Protein AF-A0A0K8RQA3-F1 (afdb_monomer_lite)

Organism: Ixodes ricinus (NCBI:txid34613)

Foldseek 3Di:
DVLDVLWFDCVVCPVPVVLVVVLLVQLVVQLVVVVVVCVVVVHDDDSVVSSSVSSVVSQCVPPNPVGTDVVSVVVVVVVVVVVVVVVVVVVVVVVVVLCVQAVPDPHRPPSVVVCVCVVVVVVVVVVVVCCVVVPDPVDPPDPPPPDCVVPCVVPVVVPPDDDDDDPPPPPPDDD

Radius of gyration: 22.82 Å; chains: 1; bounding box: 58×44×59 Å

pLDDT: mean 72.73, std 20.41, range [28.58, 94.31]

InterPro domains:
  IPR001204 Phosphate transporter [PF01384] (3-147)
  IPR001204 Phosphate transporter [PTHR11101] (3-157)

Secondary structure (DSSP, 8-state):
-HHHHHHB-GGGGTT-HHHHHHHHHHHHHHHHHHHHHHHHTT----HHHHHHHHHHHHHHHHHGGGGB-HHHHHHHHHHHHHHHHHHHHHHHHHHHHHIIIIITSSS-HHHHHHHHHHHHHHHHHHHHHHHHHS--TTS---S--TTTGGGTTTTGGG----------SSSS---

Structure (mmCIF, N/CA/C/O backbone):
data_AF-A0A0K8RQA3-F1
#
_entry.id   AF-A0A0K8RQA3-F1
#
loop_
_atom_site.group_PDB
_atom_site.id
_atom_site.type_symbol
_atom_site.label_atom_id
_atom_site.label_alt_id
_atom_site.label_comp_id
_atom_site.label_asym_id
_atom_site.label_entity_id
_atom_site.label_seq_id
_atom_site.pdbx_PDB_ins_code
_atom_site.Cartn_x
_atom_site.Cartn_y
_atom_site.Cartn_z
_atom_site.occupancy
_atom_site.B_iso_or_equiv
_atom_site.auth_seq_id
_atom_site.auth_comp_id
_atom_site.auth_asym_id
_atom_site.auth_atom_id
_atom_site.pdbx_PDB_model_num
ATOM 1 N N . PRO A 1 1 ? 10.948 -8.044 -2.535 1.00 39.03 1 PRO A N 1
ATOM 2 C CA . PRO A 1 1 ? 10.674 -9.416 -3.049 1.00 39.03 1 PRO A CA 1
ATOM 3 C C . PRO A 1 1 ? 9.277 -9.594 -3.674 1.00 39.03 1 PRO A C 1
ATOM 5 O O . PRO A 1 1 ? 9.174 -10.250 -4.704 1.00 39.03 1 PRO A O 1
ATOM 8 N N . LEU A 1 2 ? 8.230 -9.010 -3.073 1.00 42.59 2 LEU A N 1
ATOM 9 C CA . LEU A 1 2 ? 6.824 -9.217 -3.463 1.00 42.59 2 LEU A CA 1
ATOM 10 C C . LEU A 1 2 ? 6.455 -8.620 -4.833 1.00 42.59 2 LEU A C 1
ATOM 12 O O . LEU A 1 2 ? 5.885 -9.313 -5.667 1.00 42.59 2 LEU A O 1
ATOM 16 N N . VAL A 1 3 ? 6.857 -7.376 -5.108 1.00 54.47 3 VAL A N 1
ATOM 17 C CA . VAL A 1 3 ? 6.500 -6.679 -6.362 1.00 54.47 3 VAL A CA 1
ATOM 18 C C . VAL A 1 3 ? 7.120 -7.358 -7.594 1.00 54.47 3 VAL A C 1
ATOM 20 O O . VAL A 1 3 ? 6.476 -7.479 -8.629 1.00 54.47 3 VAL A O 1
ATOM 23 N N . ARG A 1 4 ? 8.350 -7.878 -7.464 1.00 53.06 4 ARG A N 1
ATOM 24 C CA . ARG A 1 4 ? 9.093 -8.481 -8.583 1.00 53.06 4 ARG A CA 1
ATOM 25 C C . ARG A 1 4 ? 8.507 -9.816 -9.050 1.00 53.06 4 ARG A C 1
ATOM 27 O O . ARG A 1 4 ? 8.492 -10.058 -10.244 1.00 53.06 4 ARG A O 1
ATOM 34 N N . LYS A 1 5 ? 8.072 -10.682 -8.126 1.00 55.69 5 LYS A N 1
ATOM 35 C CA . LYS A 1 5 ? 7.590 -12.036 -8.465 1.00 55.69 5 LYS A CA 1
ATOM 36 C C . LYS A 1 5 ? 6.103 -12.088 -8.810 1.00 55.69 5 LYS A C 1
ATOM 38 O O . LYS A 1 5 ? 5.678 -13.035 -9.449 1.00 55.69 5 LYS A O 1
ATOM 43 N N . GLY A 1 6 ? 5.323 -11.112 -8.344 1.00 63.28 6 GLY A N 1
ATOM 44 C CA . GLY A 1 6 ? 3.881 -11.095 -8.573 1.00 63.28 6 GLY A CA 1
ATOM 45 C C . GLY A 1 6 ? 3.467 -10.487 -9.913 1.00 63.28 6 GLY A C 1
ATOM 46 O O . GLY A 1 6 ? 2.430 -10.864 -10.424 1.00 63.28 6 GLY A O 1
ATOM 47 N N . ILE A 1 7 ? 4.231 -9.543 -10.475 1.00 68.25 7 ILE A N 1
ATOM 48 C CA . ILE A 1 7 ? 3.758 -8.721 -11.610 1.00 68.25 7 ILE A CA 1
ATOM 49 C C . ILE A 1 7 ? 4.533 -8.996 -12.909 1.00 68.25 7 ILE A C 1
ATOM 51 O O . ILE A 1 7 ? 3.971 -8.868 -13.994 1.00 68.25 7 ILE A O 1
ATOM 55 N N . LEU A 1 8 ? 5.809 -9.384 -12.808 1.00 71.62 8 LEU A N 1
ATOM 56 C CA . LEU A 1 8 ? 6.717 -9.542 -13.947 1.00 71.62 8 LEU A CA 1
ATOM 57 C C . LEU A 1 8 ? 7.063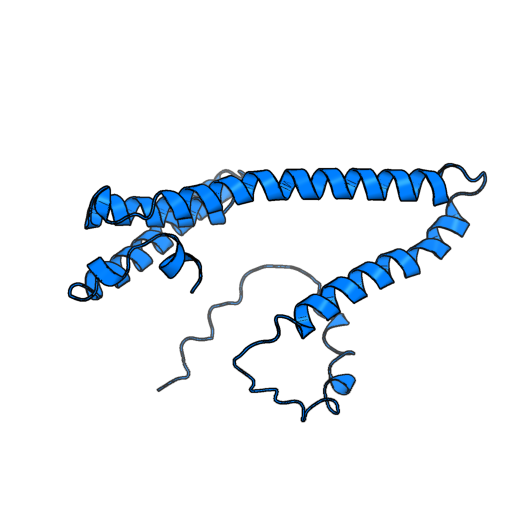 -11.013 -14.163 1.00 71.62 8 LEU A C 1
ATOM 59 O O . LEU A 1 8 ? 7.453 -11.690 -13.206 1.00 71.62 8 LEU A O 1
ATOM 63 N N . ASP A 1 9 ? 7.019 -11.473 -15.412 1.00 71.75 9 ASP A N 1
ATOM 64 C CA . ASP A 1 9 ? 7.589 -12.772 -15.762 1.00 71.75 9 ASP A CA 1
ATOM 65 C C . ASP A 1 9 ? 9.119 -12.670 -15.784 1.00 71.75 9 ASP A C 1
ATOM 67 O O . ASP A 1 9 ? 9.733 -12.198 -16.742 1.00 71.75 9 ASP A O 1
ATOM 71 N N . VAL A 1 10 ? 9.759 -13.084 -14.691 1.00 71.69 10 VAL A N 1
ATOM 72 C CA . VAL A 1 10 ? 11.221 -13.028 -14.555 1.00 71.69 10 VAL A CA 1
ATOM 73 C C . VAL A 1 10 ? 11.950 -14.004 -15.483 1.00 71.69 10 VAL A C 1
ATOM 75 O O . VAL A 1 10 ? 13.147 -13.816 -15.695 1.00 71.69 10 VAL A O 1
ATOM 78 N N . THR A 1 11 ? 11.261 -15.004 -16.047 1.00 73.38 11 THR A N 1
ATOM 79 C CA . THR A 1 11 ? 11.869 -15.993 -16.955 1.00 73.38 11 THR A CA 1
ATOM 80 C C . THR A 1 11 ? 12.210 -15.375 -18.311 1.00 73.38 11 THR A C 1
ATOM 82 O O . THR A 1 11 ? 13.261 -15.650 -18.885 1.00 73.38 11 THR A O 1
ATOM 85 N N . MET A 1 12 ? 11.411 -14.404 -18.760 1.00 71.00 12 MET A N 1
ATOM 86 C CA . MET A 1 12 ? 11.659 -13.642 -19.990 1.00 71.00 12 MET A CA 1
ATOM 87 C C . MET A 1 12 ? 12.921 -12.763 -19.925 1.00 71.00 12 MET A C 1
ATOM 89 O O . MET A 1 12 ? 13.441 -12.337 -20.964 1.00 71.00 12 MET A O 1
ATOM 93 N N . TYR A 1 13 ? 13.434 -12.496 -18.719 1.00 71.12 13 TYR A N 1
ATOM 94 C CA . TYR A 1 13 ? 14.593 -11.635 -18.470 1.00 71.12 13 TYR A CA 1
ATOM 95 C C . TYR A 1 13 ? 15.875 -12.404 -18.108 1.00 71.12 13 TYR A C 1
ATOM 97 O O . TYR A 1 13 ? 16.869 -11.757 -17.781 1.00 71.12 13 TYR A O 1
ATOM 105 N N . GLU A 1 14 ? 15.909 -13.741 -18.202 1.00 71.75 14 GLU A N 1
ATOM 106 C CA . GLU A 1 14 ? 17.102 -14.546 -17.858 1.00 71.75 14 GLU A CA 1
ATOM 107 C C . GLU A 1 14 ? 18.360 -14.144 -18.647 1.00 71.75 14 GLU A C 1
ATOM 109 O O . GLU A 1 14 ? 19.452 -14.087 -18.086 1.00 71.75 14 GLU A O 1
ATOM 114 N N . ASN A 1 15 ? 18.201 -13.766 -19.918 1.00 75.25 15 ASN A N 1
ATOM 115 C CA . ASN A 1 15 ? 19.303 -13.304 -20.773 1.00 75.25 15 ASN A CA 1
ATOM 116 C C . ASN A 1 15 ? 19.496 -11.774 -20.767 1.00 75.25 15 ASN A C 1
ATOM 118 O O . ASN A 1 15 ? 20.393 -11.267 -21.435 1.00 75.25 15 ASN A O 1
ATOM 122 N N . ALA A 1 16 ? 18.662 -11.029 -20.033 1.00 78.00 16 ALA A N 1
ATOM 123 C CA . ALA A 1 16 ? 18.597 -9.563 -20.056 1.00 78.00 16 ALA A CA 1
ATOM 124 C C . ALA A 1 16 ? 18.473 -8.974 -18.637 1.00 78.00 16 ALA A C 1
ATOM 126 O O . ALA A 1 16 ? 17.662 -8.086 -18.363 1.00 78.00 16 ALA A O 1
ATOM 127 N N . THR A 1 17 ? 19.283 -9.479 -17.704 1.00 79.69 17 THR A N 1
ATOM 128 C CA . THR A 1 17 ? 19.245 -9.078 -16.286 1.00 79.69 17 THR A CA 1
ATOM 129 C C . THR A 1 17 ? 19.503 -7.581 -16.083 1.00 79.69 17 THR A C 1
ATOM 131 O O . THR A 1 17 ? 18.898 -6.968 -15.201 1.00 79.69 17 THR A O 1
ATOM 134 N N . MET A 1 18 ? 20.356 -6.976 -16.918 1.00 82.44 18 MET A N 1
ATOM 135 C CA . MET A 1 18 ? 20.653 -5.538 -16.874 1.00 82.44 18 MET A CA 1
ATOM 136 C C . MET A 1 18 ? 19.414 -4.685 -17.173 1.00 82.44 18 MET A C 1
ATOM 138 O O . MET A 1 18 ? 19.165 -3.710 -16.464 1.00 82.44 18 MET A O 1
ATOM 142 N N . ASP A 1 19 ? 18.585 -5.097 -18.133 1.00 83.50 19 ASP A N 1
ATOM 143 C CA . ASP A 1 19 ? 17.352 -4.389 -18.494 1.00 83.50 19 ASP A CA 1
ATOM 144 C C . ASP A 1 19 ? 16.335 -4.432 -17.352 1.00 83.50 19 ASP A C 1
ATOM 146 O O . ASP A 1 19 ? 15.660 -3.443 -17.070 1.00 83.50 19 ASP A O 1
ATOM 150 N N . LEU A 1 20 ? 16.260 -5.554 -16.631 1.00 84.56 20 LEU A N 1
ATOM 151 C CA . LEU A 1 20 ? 15.385 -5.684 -15.468 1.00 84.56 20 LEU A CA 1
ATOM 152 C C . LEU A 1 20 ? 15.870 -4.833 -14.282 1.00 84.56 20 LEU A C 1
ATOM 154 O O . LEU A 1 20 ? 15.056 -4.270 -13.546 1.00 84.56 20 LEU A O 1
ATOM 158 N N . MET A 1 21 ? 17.182 -4.714 -14.071 1.00 86.81 21 MET A N 1
ATOM 159 C CA . MET A 1 21 ? 17.734 -3.833 -13.034 1.00 86.81 21 MET A CA 1
ATOM 160 C C . MET A 1 21 ? 17.479 -2.358 -13.358 1.00 86.81 21 MET A C 1
ATOM 162 O O . MET A 1 21 ? 16.992 -1.624 -12.495 1.00 86.81 21 MET A O 1
ATOM 166 N N . LEU A 1 22 ? 17.736 -1.945 -14.602 1.00 88.94 22 LEU A N 1
ATOM 167 C CA . LEU A 1 22 ? 17.455 -0.589 -15.080 1.00 88.94 22 LEU A CA 1
ATOM 168 C C . LEU A 1 22 ? 15.955 -0.278 -15.059 1.00 88.94 22 LEU A C 1
ATOM 170 O O . LEU A 1 22 ? 15.571 0.805 -14.628 1.00 88.94 22 LEU A O 1
ATOM 174 N N . GLY A 1 23 ? 15.101 -1.236 -15.428 1.00 89.44 23 GLY A N 1
ATOM 175 C CA . GLY A 1 23 ? 13.645 -1.107 -15.356 1.00 89.44 23 GLY A CA 1
ATOM 176 C C . GLY A 1 23 ? 13.142 -0.879 -13.930 1.00 89.44 23 GLY A C 1
ATOM 177 O O . GLY A 1 23 ? 12.341 0.021 -13.695 1.00 89.44 23 GLY A O 1
ATOM 178 N N . ASN A 1 24 ? 13.672 -1.613 -12.947 1.00 88.69 24 ASN A N 1
ATOM 179 C CA . ASN A 1 24 ? 13.322 -1.401 -11.538 1.00 88.69 24 ASN A CA 1
ATOM 180 C C . ASN A 1 24 ? 13.833 -0.056 -10.998 1.00 88.69 24 ASN A C 1
ATOM 182 O O . ASN A 1 24 ? 13.134 0.590 -10.217 1.00 88.69 24 ASN A O 1
ATOM 186 N N . LEU A 1 25 ? 15.021 0.389 -11.420 1.00 91.56 25 LEU A N 1
ATOM 187 C CA . LEU A 1 25 ? 15.535 1.715 -11.069 1.00 91.56 25 LEU A CA 1
ATOM 188 C C . LEU A 1 25 ? 14.662 2.826 -11.669 1.00 91.56 25 LEU A C 1
ATOM 190 O O . LEU A 1 25 ? 14.290 3.765 -10.966 1.00 91.56 25 LEU A O 1
ATOM 194 N N . ALA A 1 26 ? 14.283 2.690 -12.941 1.00 91.81 26 ALA A N 1
ATOM 195 C CA . ALA A 1 26 ? 13.381 3.610 -13.624 1.00 91.81 26 ALA A CA 1
ATOM 196 C C . ALA A 1 26 ? 11.987 3.629 -12.977 1.00 91.81 26 ALA A C 1
ATOM 198 O O . ALA A 1 26 ? 11.419 4.702 -12.789 1.00 91.81 26 ALA A O 1
ATOM 199 N N . ALA A 1 27 ? 11.460 2.472 -12.565 1.00 91.88 27 ALA A N 1
ATOM 200 C CA . ALA A 1 27 ? 10.182 2.376 -11.863 1.00 91.88 27 ALA A CA 1
ATOM 201 C C . ALA A 1 27 ? 10.214 3.098 -10.507 1.00 91.88 27 ALA A C 1
ATOM 203 O O . ALA A 1 27 ? 9.294 3.850 -10.177 1.00 91.88 27 ALA A O 1
ATOM 204 N N . LEU A 1 28 ? 11.292 2.917 -9.736 1.00 91.50 28 LEU A N 1
ATOM 205 C CA . LEU A 1 28 ? 11.501 3.629 -8.475 1.00 91.50 28 LEU A CA 1
ATOM 206 C C . LEU A 1 28 ? 11.594 5.138 -8.708 1.00 91.50 28 LEU A C 1
ATOM 208 O O . LEU A 1 28 ? 10.867 5.886 -8.060 1.00 91.50 28 LEU A O 1
ATOM 212 N N . ALA A 1 29 ? 12.410 5.578 -9.667 1.00 94.25 29 ALA A N 1
ATOM 213 C CA . ALA A 1 29 ? 12.560 6.992 -9.999 1.00 94.25 29 ALA A CA 1
ATOM 214 C C . ALA A 1 29 ? 11.232 7.621 -10.453 1.00 94.25 29 ALA A C 1
ATOM 216 O O . ALA A 1 29 ? 10.834 8.655 -9.923 1.00 94.25 29 ALA A O 1
ATOM 217 N N . GLY A 1 30 ? 10.505 6.976 -11.370 1.00 93.31 30 GLY A N 1
ATOM 218 C CA . GLY A 1 30 ? 9.209 7.455 -11.857 1.00 93.31 30 GLY A CA 1
ATOM 219 C C . GLY A 1 30 ? 8.165 7.549 -10.744 1.00 93.31 30 GLY A C 1
ATOM 220 O O . GLY A 1 30 ? 7.505 8.578 -10.597 1.00 93.31 30 GLY A O 1
ATOM 221 N N . SER A 1 31 ? 8.068 6.515 -9.903 1.00 93.00 31 SER A N 1
ATOM 222 C CA . SER A 1 31 ? 7.141 6.521 -8.766 1.00 93.00 31 SER A CA 1
ATOM 223 C C . SER A 1 31 ? 7.494 7.585 -7.720 1.00 93.00 31 SER A C 1
ATOM 225 O O . SER A 1 31 ? 6.591 8.218 -7.169 1.00 93.00 31 SER A O 1
ATOM 227 N N . ALA A 1 32 ? 8.789 7.827 -7.481 1.00 91.75 32 ALA A N 1
ATOM 228 C CA . ALA A 1 32 ? 9.282 8.839 -6.555 1.00 91.75 32 ALA A CA 1
ATOM 229 C C . ALA A 1 32 ? 9.021 10.255 -7.074 1.00 91.75 32 ALA A C 1
ATOM 231 O O . ALA A 1 32 ? 8.519 11.085 -6.321 1.00 91.75 32 ALA A O 1
ATOM 232 N N . ILE A 1 33 ? 9.287 10.521 -8.357 1.00 93.88 33 ILE A N 1
ATOM 233 C CA . ILE A 1 33 ? 8.991 11.812 -8.995 1.00 93.88 33 ILE A CA 1
ATOM 234 C C . ILE A 1 33 ? 7.497 12.115 -8.878 1.00 93.88 33 ILE A C 1
ATOM 236 O O . ILE A 1 33 ? 7.126 13.196 -8.423 1.00 93.88 33 ILE A O 1
ATOM 240 N N . TRP A 1 34 ? 6.638 11.148 -9.210 1.00 91.50 34 TRP A N 1
ATOM 241 C CA . TRP A 1 34 ? 5.192 11.310 -9.069 1.00 91.50 34 TRP A CA 1
ATOM 242 C C . TRP A 1 34 ? 4.773 11.579 -7.617 1.00 91.50 34 TRP A C 1
ATOM 244 O O . TRP A 1 34 ? 3.950 12.456 -7.359 1.00 91.50 34 TRP A O 1
ATOM 254 N N . ASN A 1 35 ? 5.376 10.879 -6.654 1.00 90.19 35 ASN A N 1
ATOM 255 C CA . ASN A 1 35 ? 5.074 11.060 -5.236 1.00 90.19 35 ASN A CA 1
ATOM 256 C C . ASN A 1 35 ? 5.540 12.413 -4.680 1.00 90.19 35 ASN A C 1
ATOM 258 O O . ASN A 1 35 ? 4.838 13.022 -3.872 1.00 90.19 35 ASN A O 1
ATOM 262 N N . ILE A 1 36 ? 6.689 12.914 -5.137 1.00 91.50 36 ILE A N 1
ATOM 263 C CA . ILE A 1 36 ? 7.191 14.249 -4.789 1.00 91.50 36 ILE A CA 1
ATOM 264 C C . ILE A 1 36 ? 6.275 15.322 -5.382 1.00 91.50 36 ILE A C 1
ATOM 266 O O . ILE A 1 36 ? 5.891 16.250 -4.673 1.00 91.50 36 ILE A O 1
ATOM 270 N N . LEU A 1 37 ? 5.864 15.169 -6.645 1.00 92.19 37 LEU A N 1
ATOM 271 C CA . LEU A 1 37 ? 4.925 16.087 -7.294 1.00 92.19 37 LEU A CA 1
ATOM 272 C C . LEU A 1 37 ? 3.579 16.124 -6.562 1.00 92.19 37 LEU A C 1
ATOM 274 O O . LEU A 1 37 ? 3.086 17.201 -6.241 1.00 92.19 37 LEU A O 1
ATOM 278 N N . ALA A 1 38 ? 3.001 14.969 -6.237 1.00 90.12 38 ALA A N 1
ATOM 279 C CA . ALA A 1 38 ? 1.732 14.910 -5.517 1.00 90.12 38 ALA A CA 1
ATOM 280 C C . ALA A 1 38 ? 1.821 15.515 -4.106 1.00 90.12 38 ALA A C 1
ATOM 282 O O . ALA A 1 38 ? 0.915 16.239 -3.692 1.00 90.12 38 ALA A O 1
ATOM 283 N N . THR A 1 39 ? 2.939 15.285 -3.406 1.00 89.81 39 THR A N 1
ATOM 284 C CA . THR A 1 39 ? 3.227 15.929 -2.116 1.00 89.81 39 THR A CA 1
ATOM 285 C C . THR A 1 39 ? 3.324 17.450 -2.263 1.00 89.81 39 THR A C 1
ATOM 287 O O . THR A 1 39 ? 2.766 18.171 -1.441 1.00 89.81 39 THR A O 1
ATOM 290 N N . ALA A 1 40 ? 3.952 17.958 -3.330 1.00 91.38 40 ALA A N 1
ATOM 291 C CA . ALA A 1 40 ? 4.026 19.397 -3.600 1.00 91.38 40 ALA A CA 1
ATOM 292 C C . ALA A 1 40 ? 2.637 20.024 -3.825 1.00 91.38 40 ALA A C 1
ATOM 294 O O . ALA A 1 40 ? 2.387 21.145 -3.390 1.00 91.38 40 ALA A O 1
ATOM 295 N N . PHE A 1 41 ? 1.711 19.280 -4.434 1.00 9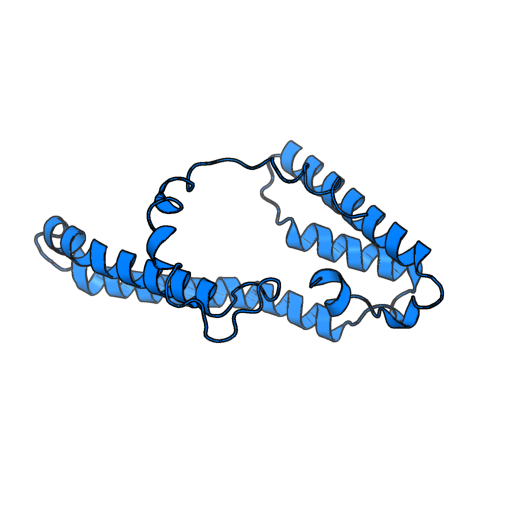1.81 41 PHE A N 1
ATOM 296 C CA . PHE A 1 41 ? 0.309 19.684 -4.585 1.00 91.81 41 PHE A CA 1
ATOM 297 C C . PHE A 1 41 ? -0.568 19.381 -3.360 1.00 91.81 41 PHE A C 1
ATOM 299 O O . PHE A 1 41 ? -1.769 19.641 -3.400 1.00 91.81 41 PHE A O 1
ATOM 306 N N . SER A 1 42 ? 0.002 18.858 -2.266 1.00 90.25 42 SER A N 1
ATOM 307 C CA . SER A 1 42 ? -0.728 18.483 -1.042 1.00 90.25 42 SER A CA 1
ATOM 308 C C . SER A 1 42 ? -1.894 17.514 -1.295 1.00 90.25 42 SER A C 1
ATOM 310 O O . SER A 1 42 ? -2.903 17.532 -0.590 1.00 90.25 42 SER A O 1
ATOM 312 N N . LEU A 1 43 ? -1.760 16.654 -2.310 1.00 85.56 43 LEU A N 1
ATOM 313 C CA . LEU A 1 43 ? -2.751 15.636 -2.645 1.00 85.56 43 LEU A CA 1
ATOM 314 C C . LEU A 1 43 ? -2.413 14.324 -1.917 1.00 85.56 43 LEU A C 1
ATOM 316 O O . LEU A 1 43 ? -1.314 13.795 -2.106 1.00 85.56 43 LEU A O 1
ATOM 320 N N . PRO A 1 44 ? -3.332 13.752 -1.115 1.00 84.44 44 PRO A N 1
ATOM 321 C CA . PRO A 1 44 ? -3.113 12.461 -0.476 1.00 84.44 44 PRO A CA 1
ATOM 322 C C . PRO A 1 44 ? -3.201 11.346 -1.526 1.00 84.44 44 PRO A C 1
ATOM 324 O O . PRO A 1 44 ? -4.290 10.920 -1.911 1.00 84.44 44 PRO A O 1
ATOM 327 N N . ILE A 1 45 ? -2.049 10.872 -2.003 1.00 86.25 45 ILE A N 1
ATOM 328 C CA . ILE A 1 45 ? -1.963 9.769 -2.966 1.00 86.25 45 ILE A CA 1
ATOM 329 C C . ILE A 1 45 ? -1.403 8.494 -2.330 1.00 86.25 45 ILE A C 1
ATOM 331 O O . ILE A 1 45 ? -0.670 8.521 -1.344 1.00 86.25 45 ILE A O 1
ATOM 335 N N . SER A 1 46 ? -1.723 7.347 -2.928 1.00 83.06 46 SER A N 1
ATOM 336 C CA . SER A 1 46 ? -1.210 6.048 -2.495 1.00 83.06 46 SER A CA 1
ATOM 337 C C . SER A 1 46 ? 0.065 5.674 -3.261 1.00 83.06 46 SER A C 1
ATOM 339 O O . SER A 1 46 ? 0.021 5.388 -4.460 1.00 83.06 46 SER A O 1
ATOM 341 N N . GLY A 1 47 ? 1.200 5.615 -2.555 1.00 83.44 47 GLY A N 1
ATOM 342 C CA . GLY A 1 47 ? 2.495 5.224 -3.129 1.00 83.44 47 GLY A CA 1
ATOM 343 C C . GLY A 1 47 ? 2.505 3.818 -3.749 1.00 83.44 47 GLY A C 1
ATOM 344 O O . GLY A 1 47 ? 3.194 3.588 -4.741 1.00 83.44 47 GLY A O 1
ATOM 345 N N . THR A 1 48 ? 1.681 2.895 -3.239 1.00 85.44 48 THR A N 1
ATOM 346 C CA . THR A 1 48 ? 1.564 1.519 -3.755 1.00 85.44 48 THR A CA 1
ATOM 347 C C . THR A 1 48 ? 1.059 1.480 -5.198 1.00 85.44 48 THR A C 1
ATOM 349 O O . THR A 1 48 ? 1.593 0.742 -6.024 1.00 85.44 48 THR A O 1
ATOM 352 N N . HIS A 1 49 ? 0.070 2.311 -5.530 1.00 85.81 49 HIS A N 1
ATOM 353 C CA . HIS A 1 49 ? -0.462 2.401 -6.892 1.00 85.81 49 HIS A CA 1
ATOM 354 C C . HIS A 1 49 ? 0.554 3.028 -7.852 1.00 85.81 49 HIS A C 1
ATOM 356 O O . HIS A 1 49 ? 0.678 2.590 -8.994 1.00 85.81 49 HIS A O 1
ATOM 362 N N . SER A 1 50 ? 1.325 4.003 -7.362 1.00 89.94 50 SER A N 1
ATOM 363 C CA . SER A 1 50 ? 2.382 4.672 -8.125 1.00 89.94 50 SER A CA 1
ATOM 364 C C . SER A 1 50 ? 3.483 3.693 -8.551 1.00 89.94 50 SER A C 1
ATOM 366 O O . SER A 1 50 ? 3.808 3.599 -9.734 1.00 89.94 50 SER A O 1
ATOM 368 N N . ILE A 1 51 ? 4.017 2.894 -7.616 1.00 89.62 51 ILE A N 1
ATOM 369 C CA . ILE A 1 51 ? 5.084 1.934 -7.938 1.00 89.62 51 ILE A CA 1
ATOM 370 C C . ILE A 1 51 ? 4.589 0.784 -8.822 1.00 89.62 51 ILE A C 1
ATOM 372 O O . ILE A 1 51 ? 5.291 0.394 -9.750 1.00 89.62 51 ILE A O 1
ATOM 376 N N . ILE A 1 52 ? 3.377 0.266 -8.594 1.00 89.31 52 ILE A N 1
ATOM 377 C CA . ILE A 1 52 ? 2.813 -0.817 -9.418 1.00 89.31 52 ILE A CA 1
ATOM 378 C C . ILE A 1 52 ? 2.551 -0.324 -10.844 1.00 89.31 52 ILE A C 1
ATOM 380 O O . ILE A 1 52 ? 2.909 -1.015 -11.796 1.00 89.31 52 ILE A O 1
ATOM 384 N N . GLY A 1 53 ? 2.020 0.892 -11.003 1.00 89.62 53 GLY A N 1
ATOM 385 C CA . GLY A 1 53 ? 1.853 1.524 -12.312 1.00 89.62 53 GLY A CA 1
ATOM 386 C C . GLY A 1 53 ? 3.182 1.753 -13.034 1.00 89.62 53 GLY A C 1
ATOM 387 O O . GLY A 1 53 ? 3.293 1.446 -14.218 1.00 89.62 53 GLY A O 1
ATOM 388 N N . ALA A 1 54 ? 4.217 2.211 -12.322 1.00 90.94 54 ALA A N 1
ATOM 389 C CA . ALA A 1 54 ? 5.551 2.391 -12.893 1.00 90.94 54 ALA A CA 1
ATOM 390 C C . ALA A 1 54 ? 6.188 1.054 -13.326 1.00 90.94 54 ALA A C 1
ATOM 392 O O . ALA A 1 54 ? 6.809 0.985 -14.388 1.00 90.94 54 ALA A O 1
ATOM 393 N N . VAL A 1 55 ? 5.986 -0.019 -12.547 1.00 89.00 55 VAL A N 1
ATOM 394 C CA . VAL A 1 55 ? 6.448 -1.380 -12.875 1.00 89.00 55 VAL A CA 1
ATOM 395 C C . VAL A 1 55 ? 5.756 -1.929 -14.125 1.00 89.00 55 VAL A C 1
ATOM 397 O O . VAL A 1 55 ? 6.416 -2.437 -15.031 1.00 89.00 55 VAL A O 1
ATOM 400 N N . VAL A 1 56 ? 4.435 -1.776 -14.208 1.00 89.44 56 VAL A N 1
ATOM 401 C CA . VAL A 1 56 ? 3.649 -2.153 -15.393 1.00 89.44 56 VAL A CA 1
ATOM 402 C C . VAL A 1 56 ? 4.085 -1.335 -16.611 1.00 89.44 56 VAL A C 1
ATOM 404 O O . VAL A 1 56 ? 4.304 -1.899 -17.678 1.00 89.44 56 VAL A O 1
ATOM 407 N N . GLY A 1 57 ? 4.288 -0.025 -16.448 1.00 90.06 57 GLY A N 1
ATOM 408 C CA . GLY A 1 57 ? 4.710 0.874 -17.521 1.00 90.06 57 GLY A CA 1
ATOM 409 C C . GLY A 1 57 ? 6.051 0.487 -18.144 1.00 90.06 57 GLY A C 1
ATOM 410 O O . GLY A 1 57 ? 6.141 0.376 -19.365 1.00 90.06 57 GLY A O 1
ATOM 411 N N . PHE A 1 58 ? 7.088 0.220 -17.339 1.00 89.19 58 PHE A N 1
ATOM 412 C CA . PHE A 1 58 ? 8.368 -0.211 -17.915 1.00 89.19 58 PHE A CA 1
ATOM 413 C C . PHE A 1 58 ? 8.274 -1.612 -18.527 1.00 89.19 58 PHE A C 1
ATOM 415 O O . PHE A 1 58 ? 8.917 -1.868 -19.542 1.00 89.19 58 PHE A O 1
ATOM 422 N N . SER A 1 59 ? 7.488 -2.518 -17.936 1.00 87.25 59 SER A N 1
ATOM 423 C CA . SER A 1 59 ? 7.317 -3.877 -18.459 1.00 87.25 59 SER A CA 1
ATOM 424 C C . SER A 1 59 ? 6.671 -3.864 -19.845 1.00 87.25 59 SER A C 1
ATOM 426 O O . SER A 1 59 ? 7.172 -4.528 -20.755 1.00 87.25 59 SER A O 1
ATOM 428 N N . LEU A 1 60 ? 5.657 -3.011 -20.039 1.00 88.94 60 LEU A N 1
ATOM 429 C CA . LEU A 1 60 ? 5.031 -2.766 -21.340 1.00 88.94 60 LEU A CA 1
ATOM 430 C C . LEU A 1 60 ? 6.036 -2.253 -22.377 1.00 88.94 60 LEU A C 1
ATOM 432 O O . LEU A 1 60 ? 6.015 -2.704 -23.517 1.00 88.94 60 LEU A O 1
ATOM 436 N N . VAL A 1 61 ? 6.930 -1.337 -21.996 1.00 88.50 61 VAL A N 1
ATOM 437 C CA . VAL A 1 61 ? 7.954 -0.798 -22.909 1.00 88.50 61 VAL A CA 1
ATOM 438 C C . VAL A 1 61 ? 9.034 -1.836 -23.224 1.00 88.50 61 VAL A C 1
ATOM 440 O O . VAL A 1 61 ? 9.485 -1.929 -24.361 1.00 88.50 61 VAL A O 1
ATOM 443 N N . ALA A 1 62 ? 9.452 -2.624 -22.234 1.00 85.75 62 ALA A N 1
ATOM 444 C CA . ALA A 1 62 ? 10.555 -3.566 -22.379 1.00 85.75 62 ALA A CA 1
ATOM 445 C C . ALA A 1 62 ? 10.171 -4.838 -23.150 1.00 85.75 62 ALA A C 1
ATOM 447 O O . ALA A 1 62 ? 10.994 -5.362 -23.897 1.00 85.75 62 ALA A O 1
ATOM 448 N N . ARG A 1 63 ? 8.964 -5.379 -22.931 1.00 82.69 63 ARG A N 1
ATOM 449 C CA . ARG A 1 63 ? 8.539 -6.688 -23.470 1.00 82.69 63 ARG A CA 1
ATOM 450 C C . ARG A 1 63 ? 7.100 -6.720 -23.994 1.00 82.69 63 ARG A C 1
ATOM 452 O O . ARG A 1 63 ? 6.632 -7.778 -24.405 1.00 82.69 63 ARG A O 1
ATOM 459 N N . GLY A 1 64 ? 6.399 -5.587 -24.024 1.00 82.56 64 GLY A N 1
ATOM 460 C CA . GLY A 1 64 ? 5.020 -5.525 -24.505 1.00 82.56 64 GLY A CA 1
ATOM 461 C C . GLY A 1 64 ? 4.014 -6.181 -23.555 1.00 82.56 64 GLY A C 1
ATOM 462 O O . GLY A 1 64 ? 4.272 -6.373 -22.368 1.00 82.56 64 GLY A O 1
ATOM 463 N N . LEU A 1 65 ? 2.837 -6.520 -24.089 1.00 79.50 65 LEU A N 1
ATOM 464 C CA . LEU A 1 65 ? 1.723 -7.104 -23.325 1.00 79.50 65 LEU A CA 1
ATOM 465 C C . LEU A 1 65 ? 1.992 -8.546 -22.852 1.00 79.50 65 LEU A C 1
ATOM 467 O O . LEU A 1 65 ? 1.318 -9.009 -21.934 1.00 79.50 65 LEU A O 1
ATOM 471 N N . GLU A 1 66 ? 2.958 -9.241 -23.463 1.00 77.44 66 GLU A N 1
ATOM 472 C CA . GLU A 1 66 ? 3.306 -10.638 -23.156 1.00 77.44 66 GLU A CA 1
ATOM 473 C C . GLU A 1 66 ? 4.222 -10.779 -21.932 1.00 77.44 66 GLU A C 1
ATOM 475 O O . GLU A 1 66 ? 4.269 -11.841 -21.320 1.00 77.44 66 GLU A O 1
ATOM 480 N N . GLY A 1 67 ? 4.921 -9.712 -21.527 1.00 71.00 67 GLY A N 1
ATOM 481 C CA . GLY A 1 67 ? 5.800 -9.723 -20.350 1.00 71.00 67 GLY A CA 1
ATOM 482 C C . GLY A 1 67 ? 5.076 -9.599 -19.002 1.00 71.00 67 GLY A C 1
ATOM 483 O O . GLY A 1 67 ? 5.735 -9.581 -17.958 1.00 71.00 67 GLY A O 1
ATOM 484 N N . ILE A 1 68 ? 3.742 -9.474 -19.017 1.00 81.00 68 ILE A N 1
ATOM 485 C CA . ILE A 1 68 ? 2.923 -9.142 -17.847 1.00 81.00 68 ILE A CA 1
ATOM 486 C C . ILE A 1 68 ? 1.942 -10.265 -17.533 1.00 81.00 68 ILE A C 1
ATOM 488 O O . ILE A 1 68 ? 1.120 -10.677 -18.352 1.00 81.00 68 ILE A O 1
ATOM 492 N N . HIS A 1 69 ? 1.959 -10.678 -16.272 1.00 82.38 69 HIS A N 1
ATOM 493 C CA . HIS A 1 69 ? 0.992 -11.600 -15.703 1.00 82.38 69 HIS A CA 1
ATOM 494 C C . HIS A 1 69 ? -0.314 -10.872 -15.339 1.00 82.38 69 HIS A C 1
ATOM 496 O O . HIS A 1 69 ? -0.526 -10.426 -14.208 1.00 82.38 69 HIS A O 1
ATOM 502 N N . TRP A 1 70 ? -1.214 -10.734 -16.317 1.00 83.25 70 TRP A N 1
ATOM 503 C CA . TRP A 1 70 ? -2.491 -10.018 -16.161 1.00 83.25 70 TRP A CA 1
ATOM 504 C C . TRP A 1 70 ? -3.396 -10.595 -15.065 1.00 83.25 70 TRP A C 1
ATOM 506 O O . TRP A 1 70 ? -4.127 -9.852 -14.408 1.00 83.25 70 TRP A O 1
ATOM 516 N N . TRP A 1 71 ? -3.335 -11.909 -14.839 1.00 85.50 71 TRP A N 1
ATOM 517 C CA . TRP A 1 71 ? -4.120 -12.579 -13.804 1.00 85.50 71 TRP A CA 1
ATOM 518 C C . TRP A 1 71 ? -3.665 -12.181 -12.396 1.00 85.50 71 TRP A C 1
ATOM 520 O O . TRP A 1 71 ? -4.479 -11.840 -11.535 1.00 85.50 71 TRP A O 1
ATOM 530 N N . GLU A 1 72 ? -2.357 -12.161 -12.168 1.00 82.69 72 GLU A N 1
ATOM 531 C CA . GLU A 1 72 ? -1.751 -11.733 -10.914 1.00 82.69 72 GLU A CA 1
ATOM 532 C C . GLU A 1 72 ? -1.997 -10.243 -10.653 1.00 82.69 72 GLU A C 1
ATOM 534 O O . GLU A 1 72 ? -2.372 -9.875 -9.537 1.00 82.69 72 GLU A O 1
ATOM 539 N N . LEU A 1 73 ? -1.879 -9.395 -11.682 1.00 84.12 73 LEU A N 1
ATOM 540 C CA . LEU A 1 73 ? -2.223 -7.975 -11.581 1.00 84.12 73 LEU A CA 1
ATOM 541 C C . LEU A 1 73 ? -3.695 -7.790 -11.173 1.00 84.12 73 LEU A C 1
ATOM 543 O O . LEU A 1 73 ? -3.993 -7.000 -10.276 1.00 84.12 73 LEU A O 1
ATOM 547 N N . GLY A 1 74 ? -4.609 -8.569 -11.760 1.00 85.56 74 GLY A N 1
ATOM 548 C CA . GLY A 1 74 ? -6.029 -8.564 -11.404 1.00 85.56 74 GLY A CA 1
ATOM 549 C C . GLY A 1 74 ? -6.292 -8.939 -9.941 1.00 85.56 74 GLY A C 1
ATOM 550 O O . GLY A 1 74 ? -7.086 -8.275 -9.273 1.00 85.56 74 GLY A O 1
ATOM 551 N N . LYS A 1 75 ? -5.586 -9.941 -9.397 1.00 84.00 75 LYS A N 1
ATOM 552 C CA . LYS A 1 75 ? -5.679 -10.304 -7.967 1.00 84.00 75 LYS A CA 1
ATOM 553 C C . LYS A 1 75 ? -5.243 -9.156 -7.055 1.00 84.00 75 LYS A C 1
ATOM 555 O O . LYS A 1 75 ? -5.876 -8.921 -6.026 1.00 84.00 75 LYS A O 1
ATOM 560 N N . ILE A 1 76 ? -4.185 -8.435 -7.430 1.00 84.38 76 ILE A N 1
ATOM 561 C CA . ILE A 1 76 ? -3.698 -7.277 -6.670 1.00 84.38 76 ILE A CA 1
ATOM 562 C C . ILE A 1 76 ? -4.755 -6.172 -6.669 1.00 84.38 76 ILE A C 1
ATOM 564 O O . ILE A 1 76 ? -5.117 -5.681 -5.601 1.00 84.38 76 ILE A O 1
ATOM 568 N N . VAL A 1 77 ? -5.310 -5.838 -7.835 1.00 85.56 77 VAL A N 1
ATOM 569 C CA . VAL A 1 77 ? -6.372 -4.828 -7.947 1.00 85.56 77 VAL A CA 1
ATOM 570 C C . VAL A 1 77 ? -7.593 -5.228 -7.117 1.00 85.56 77 VAL A C 1
ATOM 572 O O . VAL A 1 77 ? -8.119 -4.413 -6.363 1.00 85.56 77 VAL A O 1
ATOM 575 N N . LEU A 1 78 ? -8.006 -6.497 -7.169 1.00 86.44 78 LEU A N 1
ATOM 576 C CA . LEU A 1 78 ? -9.121 -7.004 -6.370 1.00 86.44 78 LEU A CA 1
ATOM 577 C C . LEU A 1 78 ? -8.854 -6.873 -4.859 1.00 86.44 78 LEU A C 1
ATO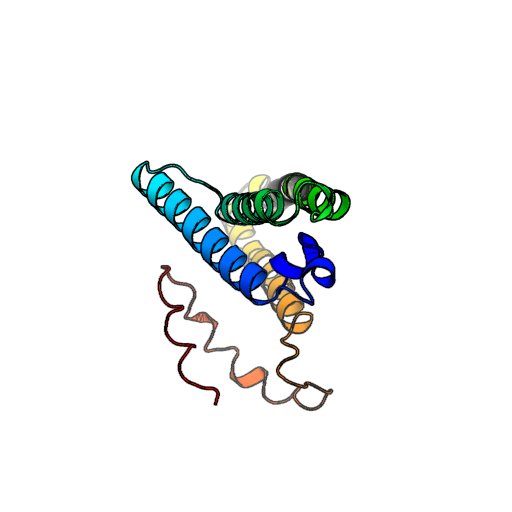M 579 O O . LEU A 1 78 ? -9.752 -6.502 -4.100 1.00 86.44 78 LEU A O 1
ATOM 583 N N . SER A 1 79 ? -7.615 -7.106 -4.417 1.00 83.25 79 SER A N 1
ATOM 584 C CA . SER A 1 79 ? -7.228 -6.958 -3.007 1.00 83.25 79 SER A CA 1
ATOM 585 C C . SER A 1 79 ? -7.380 -5.521 -2.488 1.00 83.25 79 SER A C 1
ATOM 587 O O . SER A 1 79 ? -7.697 -5.325 -1.311 1.00 83.25 79 SER A O 1
ATOM 589 N N . TRP A 1 80 ? -7.237 -4.514 -3.358 1.00 84.31 80 TRP A N 1
ATOM 590 C CA . TRP A 1 80 ? -7.429 -3.106 -2.996 1.00 84.31 80 TRP A CA 1
ATOM 591 C C . TRP A 1 80 ? -8.883 -2.758 -2.709 1.00 84.31 80 TRP A C 1
ATOM 593 O O . TRP A 1 80 ? -9.130 -1.855 -1.920 1.00 84.31 80 TRP A O 1
ATOM 603 N N . PHE A 1 81 ? -9.835 -3.477 -3.306 1.00 89.12 81 PHE A N 1
ATOM 604 C CA . PHE A 1 81 ? -11.261 -3.310 -3.019 1.00 89.12 81 PHE A CA 1
ATOM 605 C C . PHE A 1 81 ? -11.702 -4.146 -1.820 1.00 89.12 81 PHE A C 1
ATOM 607 O O . PHE A 1 81 ? -12.478 -3.680 -0.989 1.00 89.12 81 PHE A O 1
ATOM 614 N N . ILE A 1 82 ? -11.176 -5.364 -1.687 1.00 88.75 82 ILE A N 1
ATOM 615 C CA . ILE A 1 82 ? -11.523 -6.255 -0.573 1.00 88.75 82 ILE A CA 1
ATOM 616 C C . ILE A 1 82 ? -11.064 -5.665 0.769 1.00 88.75 82 ILE A C 1
ATOM 618 O O . ILE A 1 82 ? -11.802 -5.733 1.751 1.00 88.75 82 ILE A O 1
ATOM 622 N N . SER A 1 83 ? -9.882 -5.043 0.814 1.00 87.06 83 SER A N 1
ATOM 623 C CA . SER A 1 83 ? -9.307 -4.469 2.041 1.00 87.06 83 SER A CA 1
ATOM 624 C C . SER A 1 83 ? -10.200 -3.408 2.722 1.00 87.06 83 SER A C 1
ATOM 626 O O . SER A 1 83 ? -10.519 -3.579 3.901 1.00 87.06 83 SER A O 1
ATOM 628 N N . PRO A 1 84 ? -10.661 -2.339 2.039 1.00 88.56 84 PRO A N 1
ATOM 629 C CA . PRO A 1 84 ? -11.553 -1.347 2.635 1.00 88.56 84 PRO A CA 1
ATOM 630 C C . PRO A 1 84 ? -12.939 -1.917 2.945 1.00 88.56 84 PRO A C 1
ATOM 632 O O . PRO A 1 84 ? -13.531 -1.525 3.946 1.00 88.56 84 PRO A O 1
ATOM 635 N N . VAL A 1 85 ? -13.448 -2.868 2.153 1.00 91.62 85 VAL A N 1
ATOM 636 C CA . VAL A 1 85 ? -14.742 -3.515 2.429 1.00 91.62 85 VAL A CA 1
ATOM 637 C C . VAL A 1 85 ? -14.680 -4.312 3.731 1.00 91.62 85 VAL A C 1
ATOM 639 O O . VAL A 1 85 ? -15.516 -4.113 4.611 1.00 91.62 85 VAL A O 1
ATOM 642 N N . LEU A 1 86 ? -13.665 -5.164 3.898 1.00 89.25 86 LEU A N 1
ATOM 643 C CA . LEU A 1 86 ? -13.463 -5.918 5.137 1.00 89.25 86 LEU A CA 1
ATOM 644 C C . LEU A 1 86 ? -13.228 -4.988 6.331 1.00 89.25 86 LEU A C 1
ATOM 646 O O . LEU A 1 86 ? -13.813 -5.204 7.392 1.00 89.25 86 LEU A O 1
ATOM 650 N N . SER A 1 87 ? -12.426 -3.934 6.155 1.00 89.69 87 SER A N 1
ATOM 651 C CA . SER A 1 87 ? -12.198 -2.922 7.192 1.00 89.69 87 SER A CA 1
ATOM 652 C C . SER A 1 87 ? -13.494 -2.211 7.596 1.00 89.69 87 SER A C 1
ATOM 654 O O . SER A 1 87 ? -13.761 -2.054 8.788 1.00 89.69 87 SER A O 1
ATOM 656 N N . GLY A 1 88 ? -14.344 -1.856 6.629 1.00 90.81 88 GLY A N 1
ATOM 657 C CA . GLY A 1 88 ? -15.649 -1.244 6.873 1.00 90.81 88 GLY A CA 1
ATOM 658 C C . GLY A 1 88 ? -16.589 -2.163 7.651 1.00 90.81 88 GLY A C 1
ATOM 659 O O . GLY A 1 88 ? -17.181 -1.738 8.641 1.00 90.81 88 GLY A O 1
ATOM 660 N N . VAL A 1 89 ? -16.671 -3.442 7.272 1.00 94.31 89 VAL A N 1
ATOM 661 C CA . VAL A 1 89 ? -17.473 -4.441 8.000 1.00 94.31 89 VAL A CA 1
ATOM 662 C C . VAL A 1 89 ? -16.985 -4.582 9.445 1.00 94.31 89 VAL A C 1
ATOM 664 O O . VAL A 1 89 ? -17.792 -4.519 10.374 1.00 94.31 89 VAL A O 1
ATOM 667 N N . PHE A 1 90 ? -15.672 -4.703 9.657 1.00 91.31 90 PHE A N 1
ATOM 668 C CA . PHE A 1 90 ? -15.092 -4.772 11.001 1.00 91.31 90 PHE A CA 1
ATOM 669 C C . PHE A 1 90 ? -15.363 -3.512 11.827 1.00 91.31 90 PHE A C 1
ATOM 671 O O . PHE A 1 90 ? -15.690 -3.613 13.010 1.00 91.31 90 PHE A O 1
ATOM 678 N N . SER A 1 91 ? -15.270 -2.332 11.212 1.00 93.00 91 SER A N 1
ATOM 679 C CA . SER A 1 91 ? -15.561 -1.055 11.867 1.00 93.00 91 SER A CA 1
ATOM 680 C C . SER A 1 91 ? -17.011 -0.988 12.355 1.00 93.00 91 SER A C 1
ATOM 682 O O . SER A 1 91 ? -17.249 -0.639 13.511 1.00 93.00 91 SER A O 1
ATOM 684 N N . VAL A 1 92 ? -17.976 -1.411 11.531 1.00 93.94 92 VAL A N 1
ATOM 685 C CA . VAL A 1 92 ? -19.400 -1.457 11.910 1.00 93.94 92 VAL A CA 1
ATOM 686 C C . VAL A 1 92 ? -19.639 -2.437 13.059 1.00 93.94 92 VAL A C 1
ATOM 688 O O . VAL A 1 92 ? -20.328 -2.096 14.020 1.00 93.94 92 VAL A O 1
ATOM 691 N N . VAL A 1 93 ? -19.048 -3.633 13.005 1.00 91.06 93 VAL A N 1
ATOM 692 C CA . VAL A 1 93 ? -19.174 -4.634 14.080 1.00 91.06 93 VAL A CA 1
ATOM 693 C C . VAL A 1 93 ? -18.622 -4.096 15.403 1.00 91.06 93 VAL A C 1
ATOM 695 O O . VAL A 1 93 ? -19.286 -4.208 16.435 1.00 91.06 93 VAL A O 1
ATOM 698 N N . LEU A 1 94 ? -17.443 -3.467 15.381 1.00 88.19 94 LEU A N 1
ATOM 699 C CA . LEU A 1 94 ? -16.851 -2.852 16.572 1.00 88.19 94 LEU A CA 1
ATOM 700 C C . LEU A 1 94 ? -17.693 -1.687 17.098 1.00 88.19 94 LEU A C 1
ATOM 702 O O . LEU A 1 94 ? -17.902 -1.588 18.308 1.00 88.19 94 LEU A O 1
ATOM 706 N N . TYR A 1 95 ? -18.210 -0.837 16.210 1.00 88.56 95 TYR A N 1
ATOM 707 C CA . TYR A 1 95 ? -19.082 0.271 16.587 1.00 88.56 95 TYR A CA 1
ATOM 708 C C . TYR A 1 95 ? -20.349 -0.222 17.295 1.00 88.56 95 TYR A C 1
ATOM 710 O O . TYR A 1 95 ? -20.679 0.276 18.372 1.00 88.56 95 TYR A O 1
ATOM 718 N N . LEU A 1 96 ? -21.020 -1.243 16.750 1.00 88.00 96 LEU A N 1
ATOM 719 C CA . LEU A 1 96 ? -22.200 -1.840 17.378 1.00 88.00 96 LEU A CA 1
ATOM 720 C C . LEU A 1 96 ? -21.860 -2.438 18.747 1.00 88.00 96 LEU A C 1
ATOM 722 O O . LEU A 1 96 ? -22.583 -2.208 19.714 1.00 88.00 96 LEU A O 1
ATOM 726 N N . LEU A 1 97 ? -20.739 -3.151 18.861 1.00 85.25 97 LEU A N 1
ATOM 727 C CA . LEU A 1 97 ? -20.292 -3.741 20.123 1.00 85.25 97 LEU A CA 1
ATOM 728 C C . LEU A 1 97 ? -20.060 -2.663 21.196 1.00 85.25 97 LEU A C 1
ATOM 730 O O . LEU A 1 97 ? -20.530 -2.804 22.326 1.00 85.25 97 LEU A O 1
ATOM 734 N N . ILE A 1 98 ? -19.417 -1.549 20.840 1.00 84.50 98 ILE A N 1
ATOM 735 C CA . ILE A 1 98 ? -19.224 -0.395 21.733 1.00 84.50 98 ILE A CA 1
ATOM 736 C C . ILE A 1 98 ? -20.568 0.254 22.089 1.00 84.50 98 ILE A C 1
ATOM 738 O O . ILE A 1 98 ? -20.816 0.573 23.256 1.00 84.50 98 ILE A O 1
ATOM 742 N N . GLN A 1 99 ? -21.463 0.419 21.113 1.00 83.38 99 GLN A N 1
ATOM 743 C CA . GLN A 1 99 ? -22.779 1.014 21.328 1.00 83.38 99 GLN A CA 1
ATOM 744 C C . GLN A 1 99 ? -23.625 0.186 22.311 1.00 83.38 99 GLN A C 1
ATOM 746 O O . GLN A 1 99 ? -24.258 0.750 23.208 1.00 83.38 99 GLN A O 1
ATOM 751 N N . PHE A 1 100 ? -23.607 -1.143 22.179 1.00 79.75 100 PHE A N 1
ATOM 752 C CA . PHE A 1 100 ? -24.318 -2.057 23.074 1.00 79.75 100 PHE A CA 1
ATOM 753 C C . PHE A 1 100 ? -23.691 -2.134 24.471 1.00 79.75 100 PHE A C 1
ATOM 755 O O . PHE A 1 100 ? -24.431 -2.179 25.454 1.00 79.75 100 PHE A O 1
ATOM 762 N N . LEU A 1 101 ? -22.358 -2.137 24.585 1.00 73.50 101 LEU A N 1
ATOM 763 C CA . LEU A 1 101 ? -21.672 -2.308 25.873 1.00 73.50 101 LEU A CA 1
ATOM 764 C C . LEU A 1 101 ? -21.544 -1.015 26.697 1.00 73.50 101 LEU A C 1
ATOM 766 O O . LEU A 1 101 ? -21.560 -1.087 27.928 1.00 73.50 101 LEU A O 1
ATOM 770 N N . ILE A 1 102 ? -21.400 0.149 26.049 1.00 74.06 102 ILE A N 1
ATOM 771 C CA . ILE A 1 102 ? -21.023 1.413 26.710 1.00 74.06 102 ILE A CA 1
ATOM 772 C C . ILE A 1 102 ? -22.118 2.479 26.584 1.00 74.06 102 ILE A C 1
ATOM 774 O O . ILE A 1 102 ? -22.567 3.006 27.601 1.00 74.06 102 ILE A O 1
ATOM 778 N N . LEU A 1 103 ? -22.568 2.800 25.363 1.00 68.81 103 LEU A N 1
ATOM 779 C CA . LEU A 1 103 ? -23.422 3.980 25.119 1.00 68.81 103 LEU A CA 1
ATOM 780 C C . LEU A 1 103 ? -24.862 3.825 25.629 1.00 68.81 103 LEU A C 1
ATOM 782 O O . LEU A 1 103 ? -25.529 4.825 25.869 1.00 68.81 103 LEU A O 1
ATOM 786 N N . ARG A 1 104 ? -25.357 2.595 25.809 1.00 68.88 104 ARG A N 1
ATOM 787 C CA . ARG A 1 104 ? -26.698 2.337 26.364 1.00 68.88 104 ARG A CA 1
ATOM 788 C C . ARG A 1 104 ? -26.774 2.379 27.897 1.00 68.88 104 ARG A C 1
ATOM 790 O O . ARG A 1 104 ? -27.866 2.216 28.436 1.00 68.88 104 ARG A O 1
ATOM 797 N N . LYS A 1 105 ? -25.658 2.577 28.611 1.00 69.44 105 LYS A N 1
ATOM 798 C CA . LYS A 1 105 ? -25.655 2.698 30.079 1.00 69.44 105 LYS A CA 1
ATOM 799 C C . LYS A 1 105 ? -25.781 4.154 30.523 1.00 69.44 105 LYS A C 1
ATOM 801 O O . LYS A 1 105 ? -25.116 5.028 29.985 1.00 69.44 105 LYS A O 1
ATOM 806 N N . GLU A 1 106 ? -26.559 4.386 31.582 1.00 65.81 106 GLU A N 1
ATOM 807 C CA . GLU A 1 106 ? -26.842 5.724 32.135 1.00 65.81 106 GLU A CA 1
ATOM 808 C C . GLU A 1 106 ? -25.591 6.502 32.596 1.00 65.81 106 GLU A C 1
ATOM 810 O O . GLU A 1 106 ? -25.602 7.729 32.627 1.00 65.81 106 GLU A O 1
ATOM 815 N N . LYS A 1 107 ? -24.489 5.805 32.914 1.00 68.50 107 LYS A N 1
ATOM 816 C CA . LYS A 1 107 ? -23.170 6.390 33.212 1.00 68.50 107 LYS A CA 1
ATOM 817 C C . LYS A 1 107 ? -22.111 5.793 32.272 1.00 68.50 107 LYS A C 1
ATOM 819 O O . LYS A 1 107 ? -21.533 4.761 32.609 1.00 68.50 107 LYS A O 1
ATOM 824 N N . PRO A 1 108 ? -21.841 6.390 31.099 1.00 68.88 108 PRO A N 1
ATOM 825 C CA . PRO A 1 108 ? -21.002 5.773 30.062 1.00 68.88 108 PRO A CA 1
ATOM 826 C C . PRO A 1 108 ? -19.487 5.800 30.353 1.00 68.88 108 PRO A C 1
ATOM 828 O O . PRO A 1 108 ? -18.733 5.049 29.738 1.00 68.88 108 PRO A O 1
ATOM 831 N N . LEU A 1 109 ? -19.024 6.620 31.304 1.00 72.31 109 LEU A N 1
ATOM 832 C CA . LEU A 1 109 ? -17.593 6.827 31.577 1.00 72.31 109 LEU A CA 1
ATOM 833 C C . LEU A 1 109 ? -16.923 5.650 32.316 1.00 72.31 109 LEU A C 1
ATOM 835 O O . LEU A 1 109 ? -15.872 5.178 31.885 1.00 72.31 109 LEU A O 1
ATOM 839 N N . GLU A 1 110 ? -17.528 5.129 33.389 1.00 75.06 110 GLU A N 1
ATOM 840 C CA . GLU A 1 110 ? -16.942 4.024 34.177 1.00 75.06 110 GLU A CA 1
ATOM 841 C C . GLU A 1 110 ? -16.891 2.680 33.412 1.00 75.06 110 GLU A C 1
ATOM 843 O O . GLU A 1 110 ? -15.851 2.014 33.438 1.00 75.06 110 GLU A O 1
ATOM 848 N N . PRO A 1 111 ? -17.946 2.255 32.680 1.00 73.31 111 PRO A N 1
ATOM 849 C CA . PRO A 1 111 ? -17.908 1.041 31.863 1.00 73.31 111 PRO A CA 1
ATOM 850 C C . PRO A 1 111 ? -16.959 1.175 30.667 1.00 73.31 111 PRO A C 1
ATOM 852 O O . PRO A 1 111 ? -16.309 0.197 30.295 1.00 73.31 111 PRO A O 1
ATOM 855 N N . GLY A 1 112 ? -16.843 2.383 30.100 1.00 75.94 112 GLY A N 1
ATOM 856 C CA . GLY A 1 112 ? -15.904 2.696 29.025 1.00 75.94 112 GLY A CA 1
ATOM 857 C C . GLY A 1 112 ? -14.458 2.439 29.444 1.00 75.94 112 GLY A C 1
ATOM 858 O O . GLY A 1 112 ? -13.785 1.613 28.822 1.00 75.94 112 GLY A O 1
ATOM 859 N N . LEU A 1 113 ? -14.014 3.036 30.559 1.00 76.88 113 LEU A N 1
ATOM 860 C CA . LEU A 1 113 ? -12.667 2.807 31.108 1.00 76.8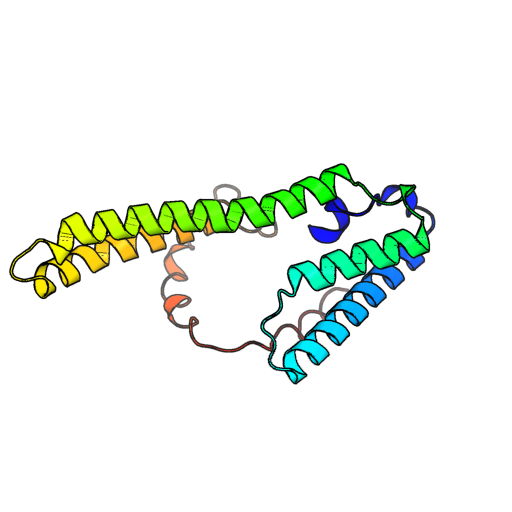8 113 LEU A CA 1
ATOM 861 C C . LEU A 1 113 ? -12.402 1.331 31.448 1.00 76.88 113 LEU A C 1
ATOM 863 O O . LEU A 1 113 ? -11.282 0.856 31.282 1.00 76.88 113 LEU A O 1
ATOM 867 N N . ARG A 1 114 ? -13.421 0.583 31.889 1.00 80.12 114 ARG A N 1
ATOM 868 C CA . ARG A 1 114 ? -13.278 -0.845 32.221 1.00 80.12 114 ARG A CA 1
ATOM 869 C C . ARG A 1 114 ? -13.183 -1.754 30.994 1.00 80.12 114 ARG A C 1
ATOM 871 O O . ARG A 1 114 ? -12.545 -2.800 31.066 1.00 80.12 114 ARG A O 1
ATOM 878 N N . SER A 1 115 ? -13.808 -1.375 29.881 1.00 79.38 115 SER A N 1
ATOM 879 C CA . SER A 1 115 ? -13.730 -2.116 28.611 1.00 79.38 115 SER A CA 1
ATOM 880 C C . SER A 1 115 ? -12.446 -1.830 27.820 1.00 79.38 115 SER A C 1
ATOM 882 O O . SER A 1 115 ? -12.013 -2.657 27.021 1.00 79.38 115 SER A O 1
ATOM 884 N N . LEU A 1 116 ? -11.797 -0.695 28.096 1.00 80.50 116 LEU A N 1
ATOM 885 C CA . LEU A 1 116 ? -10.533 -0.261 27.501 1.00 80.50 116 LEU A CA 1
ATOM 886 C C . LEU A 1 116 ? -9.440 -1.355 27.522 1.00 80.50 116 LEU A C 1
ATOM 888 O O . LEU A 1 116 ? -8.964 -1.719 26.445 1.00 80.50 116 LEU A O 1
ATOM 892 N N . PRO A 1 117 ? -9.073 -1.960 28.675 1.00 83.12 117 PRO A N 1
ATOM 893 C CA . PRO A 1 117 ? -8.038 -2.997 28.715 1.00 83.12 117 PRO A CA 1
ATOM 894 C C . PRO A 1 117 ? -8.384 -4.243 27.888 1.00 83.12 117 PRO A C 1
ATOM 896 O O . PRO A 1 117 ? -7.475 -4.924 27.423 1.00 83.12 117 PRO A O 1
ATOM 899 N N . PHE A 1 118 ? -9.668 -4.536 27.655 1.00 85.81 118 PHE A N 1
ATOM 900 C CA . PHE A 1 118 ? -10.079 -5.660 26.813 1.00 85.81 118 PHE A CA 1
ATOM 901 C C . PHE A 1 118 ? -9.817 -5.382 25.326 1.00 85.81 118 PHE A C 1
ATOM 903 O O . PHE A 1 118 ? -9.233 -6.221 24.642 1.00 85.81 118 PHE A O 1
ATOM 910 N N . PHE A 1 119 ? -10.174 -4.191 24.833 1.00 86.06 119 PHE A N 1
ATOM 911 C CA . PHE A 1 119 ? -9.885 -3.797 23.449 1.00 86.06 119 PHE A CA 1
ATOM 912 C C . PHE A 1 119 ? -8.380 -3.700 23.187 1.00 86.06 119 PHE A C 1
ATOM 914 O O . PHE A 1 119 ? -7.891 -4.286 22.220 1.00 86.06 119 PHE A O 1
ATOM 921 N N . TYR A 1 120 ? -7.633 -3.038 24.077 1.00 86.00 120 TYR A N 1
ATOM 922 C CA . TYR A 1 120 ? -6.174 -2.965 23.965 1.00 86.00 120 TYR A CA 1
ATOM 923 C C . TYR A 1 120 ? -5.532 -4.356 24.065 1.00 86.00 120 TYR A C 1
ATOM 925 O O . TYR A 1 120 ? -4.672 -4.686 23.250 1.00 86.00 120 TYR A O 1
ATOM 933 N N . GLY A 1 121 ? -6.008 -5.217 24.970 1.00 89.62 121 GLY A N 1
ATOM 934 C CA . GLY A 1 121 ? -5.550 -6.603 25.087 1.00 89.62 121 GLY A CA 1
ATOM 935 C C . GLY A 1 121 ? -5.769 -7.419 23.811 1.00 89.62 121 GLY A C 1
ATOM 936 O O . GLY A 1 121 ? -4.854 -8.108 23.364 1.00 89.62 121 GLY A O 1
ATOM 937 N N . PHE A 1 122 ? -6.935 -7.292 23.173 1.00 89.50 122 PHE A N 1
ATOM 938 C CA . PHE A 1 122 ? -7.212 -7.947 21.893 1.00 89.50 122 PHE A CA 1
ATOM 939 C C . PHE A 1 122 ? -6.295 -7.436 20.772 1.00 89.50 122 PHE A C 1
ATOM 941 O O . PHE A 1 122 ? -5.719 -8.238 20.038 1.00 89.50 122 PHE A O 1
ATOM 948 N N . THR A 1 123 ? -6.088 -6.118 20.664 1.00 88.12 123 THR A N 1
ATOM 949 C CA . THR A 1 123 ? -5.165 -5.563 19.657 1.00 88.12 123 THR A CA 1
ATOM 950 C C . THR A 1 123 ? -3.721 -6.007 19.881 1.00 88.12 123 THR A C 1
ATOM 952 O O . THR A 1 123 ? -3.043 -6.368 18.920 1.00 88.12 123 THR A O 1
ATOM 955 N N . LEU A 1 124 ? -3.252 -6.048 21.132 1.00 88.75 124 LEU A N 1
ATOM 956 C CA . LEU A 1 124 ? -1.918 -6.545 21.469 1.00 88.75 124 LEU A CA 1
ATOM 957 C C . LEU A 1 124 ? -1.779 -8.029 21.146 1.00 88.75 124 LEU A C 1
ATOM 959 O O . LEU A 1 124 ? -0.771 -8.430 20.574 1.00 88.75 124 LEU A O 1
ATOM 963 N N . PHE A 1 125 ? -2.801 -8.833 21.442 1.00 91.31 125 PHE A N 1
ATOM 964 C CA . PHE A 1 125 ? -2.809 -10.250 21.100 1.00 91.31 125 PHE A CA 1
ATOM 965 C C . PHE A 1 125 ? -2.660 -10.470 19.590 1.00 91.31 125 PHE A C 1
ATOM 967 O O . PHE A 1 125 ? -1.803 -11.245 19.176 1.00 91.31 125 PHE A O 1
ATOM 974 N N . VAL A 1 126 ? -3.435 -9.757 18.767 1.00 88.94 126 VAL A N 1
ATOM 975 C CA . VAL A 1 126 ? -3.360 -9.876 17.300 1.00 88.94 126 VAL A CA 1
ATOM 976 C C . VAL A 1 126 ? -1.995 -9.430 16.768 1.00 88.94 126 VAL A C 1
ATOM 978 O O . VAL A 1 126 ? -1.407 -10.134 15.948 1.00 88.94 126 VAL A O 1
ATOM 981 N N . ASN A 1 127 ? -1.457 -8.305 17.254 1.00 87.38 127 ASN A N 1
ATOM 982 C CA . ASN A 1 127 ? -0.142 -7.813 16.829 1.00 87.38 127 ASN A CA 1
ATOM 983 C C . ASN A 1 127 ? 0.982 -8.787 17.210 1.00 87.38 127 ASN A C 1
ATOM 985 O O . ASN A 1 127 ? 1.818 -9.121 16.374 1.00 87.38 127 ASN A O 1
ATOM 989 N N . VAL A 1 128 ? 0.983 -9.289 18.448 1.00 87.50 128 VAL A N 1
ATOM 990 C CA . VAL A 1 128 ? 1.983 -10.263 18.909 1.00 87.50 128 VAL A CA 1
ATOM 991 C C . VAL A 1 128 ? 1.851 -11.574 18.140 1.00 87.50 128 VAL A C 1
ATOM 993 O O . VAL A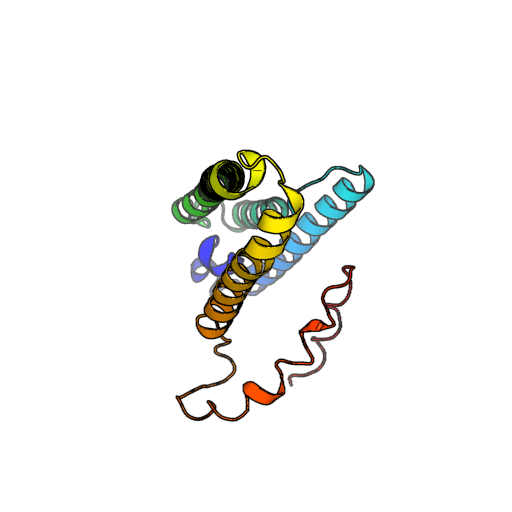 1 128 ? 2.859 -12.134 17.720 1.00 87.50 128 VAL A O 1
ATOM 996 N N . PHE A 1 129 ? 0.629 -12.052 17.907 1.00 86.31 129 PHE A N 1
ATOM 997 C CA . PHE A 1 129 ? 0.393 -13.273 17.143 1.00 86.31 129 PHE A CA 1
ATOM 998 C C . PHE A 1 129 ? 0.913 -13.164 15.703 1.00 86.31 129 PHE A C 1
ATOM 1000 O O . PHE A 1 129 ? 1.600 -14.077 15.252 1.00 86.31 129 PHE A O 1
ATOM 1007 N N . SER A 1 130 ? 0.660 -12.046 15.010 1.00 83.38 130 SER A N 1
ATOM 1008 C CA . SER A 1 130 ? 1.207 -11.817 13.663 1.00 83.38 130 SER A CA 1
ATOM 1009 C C . SER A 1 130 ? 2.733 -11.794 13.679 1.00 83.38 130 SER A C 1
ATOM 1011 O O . SER A 1 130 ? 3.349 -12.517 12.912 1.00 83.38 130 SER A O 1
ATOM 1013 N N . VAL A 1 131 ? 3.368 -11.080 14.612 1.00 82.38 131 VAL A N 1
ATOM 1014 C CA . VAL A 1 131 ? 4.841 -11.052 14.704 1.00 82.38 131 VAL A CA 1
ATOM 1015 C C . VAL A 1 131 ? 5.433 -12.437 14.986 1.00 82.38 131 VAL A C 1
ATOM 1017 O O . VAL A 1 131 ? 6.489 -12.778 14.456 1.00 82.38 131 VAL A O 1
ATOM 1020 N N . VAL A 1 132 ? 4.771 -13.248 15.813 1.00 83.56 132 VAL A N 1
ATOM 1021 C CA . VAL A 1 132 ? 5.220 -14.611 16.134 1.00 83.56 132 VAL A CA 1
ATOM 1022 C C . VAL A 1 132 ? 5.050 -15.554 14.941 1.00 83.56 132 VAL A C 1
ATOM 1024 O O . VAL A 1 132 ? 5.904 -16.413 14.731 1.00 83.56 132 VAL A O 1
ATOM 1027 N N . HIS A 1 133 ? 3.974 -15.411 14.164 1.00 74.06 133 HIS A N 1
ATOM 1028 C CA . HIS A 1 133 ? 3.696 -16.285 13.023 1.00 74.06 133 HIS A CA 1
ATOM 1029 C C . HIS A 1 133 ? 4.459 -15.875 11.754 1.00 74.06 133 HIS A C 1
ATOM 1031 O O . HIS A 1 133 ? 4.952 -16.736 11.029 1.00 74.06 133 HIS A O 1
ATOM 1037 N N . ASP A 1 134 ? 4.624 -14.570 11.532 1.00 64.31 134 ASP A N 1
ATOM 1038 C CA . ASP A 1 134 ? 5.323 -13.971 10.387 1.00 64.31 134 ASP A CA 1
ATOM 1039 C C . ASP A 1 134 ? 6.813 -13.683 10.683 1.00 64.31 134 ASP A C 1
ATOM 1041 O O . ASP A 1 134 ? 7.495 -13.005 9.906 1.00 64.31 134 ASP A O 1
ATOM 1045 N N . GLY A 1 135 ? 7.327 -14.178 11.818 1.00 61.31 135 GLY A N 1
ATOM 1046 C CA . GLY A 1 135 ? 8.688 -13.946 12.301 1.00 61.31 135 GLY A CA 1
ATOM 1047 C C . GLY A 1 135 ? 9.766 -14.223 11.236 1.00 61.31 135 GLY A C 1
ATOM 1048 O O . GLY A 1 135 ? 9.654 -15.169 10.451 1.00 61.31 135 GLY A O 1
ATOM 1049 N N . PRO A 1 136 ? 10.830 -13.401 11.165 1.00 55.06 136 PRO A N 1
ATOM 1050 C CA . PRO A 1 136 ? 11.737 -13.377 10.022 1.00 55.06 136 PRO A CA 1
ATOM 1051 C C . PRO A 1 136 ? 12.494 -14.699 9.834 1.00 55.06 136 PRO A C 1
ATOM 1053 O O . PRO A 1 136 ? 13.244 -15.128 10.707 1.00 55.06 136 PRO A O 1
ATOM 1056 N N . GLN A 1 137 ? 12.424 -15.256 8.618 1.00 52.91 137 GLN A N 1
ATOM 1057 C CA . GLN A 1 137 ? 13.188 -16.438 8.167 1.00 52.91 137 GLN A CA 1
ATOM 1058 C C . GLN A 1 137 ? 14.720 -16.278 8.280 1.00 52.91 137 GLN A C 1
ATOM 1060 O O . GLN A 1 137 ? 15.466 -17.247 8.150 1.00 52.91 137 GLN A O 1
ATOM 1065 N N . MET A 1 138 ? 15.198 -15.049 8.507 1.00 48.00 138 MET A N 1
ATOM 1066 C CA . MET A 1 138 ? 16.613 -14.717 8.695 1.00 48.00 138 MET A CA 1
ATOM 1067 C C . MET A 1 138 ? 17.157 -15.159 10.063 1.00 48.00 138 MET A C 1
ATOM 1069 O O . MET A 1 138 ? 18.373 -15.241 10.226 1.00 48.00 138 MET A O 1
ATOM 1073 N N . LEU A 1 139 ? 16.291 -15.477 11.032 1.00 49.25 139 LEU A N 1
ATOM 1074 C CA . LEU A 1 139 ? 16.675 -16.213 12.233 1.00 49.25 139 LEU A CA 1
ATOM 1075 C C . LEU A 1 139 ? 16.056 -17.609 12.159 1.00 49.25 139 LEU A C 1
ATOM 1077 O O . LEU A 1 139 ? 14.842 -17.757 12.250 1.00 49.25 139 LEU A O 1
ATOM 1081 N N . LYS A 1 140 ? 16.906 -18.633 12.009 1.00 46.00 140 LYS A N 1
ATOM 1082 C CA . LYS A 1 140 ? 16.555 -20.058 12.121 1.00 46.00 140 LYS A CA 1
ATOM 1083 C C . LYS A 1 140 ? 16.078 -20.389 13.543 1.00 46.00 140 LYS A C 1
ATOM 1085 O O . LYS A 1 140 ? 16.777 -21.064 14.295 1.00 46.00 140 LYS A O 1
ATOM 1090 N N . PHE A 1 141 ? 14.909 -19.895 13.930 1.00 53.81 141 PHE A N 1
ATOM 1091 C CA . PHE A 1 141 ? 14.213 -20.326 15.133 1.00 53.81 141 PHE A CA 1
ATOM 1092 C C . PHE A 1 141 ? 13.560 -21.685 14.870 1.00 53.81 141 PHE A C 1
ATOM 1094 O O . PHE A 1 141 ? 12.346 -21.816 14.759 1.00 53.81 141 PHE A O 1
ATOM 1101 N N . ASP A 1 142 ? 14.409 -22.712 14.808 1.00 48.38 142 ASP A N 1
ATOM 1102 C CA . ASP A 1 142 ? 14.079 -23.983 15.446 1.00 48.38 142 ASP A CA 1
ATOM 1103 C C . ASP A 1 142 ? 13.730 -23.701 16.921 1.00 48.38 142 ASP A C 1
ATOM 1105 O O . ASP A 1 142 ? 14.214 -22.726 17.498 1.00 48.38 142 ASP A O 1
ATOM 1109 N N . TYR A 1 143 ? 12.892 -24.540 17.529 1.00 54.00 143 TYR A N 1
ATOM 1110 C CA . TYR A 1 143 ? 12.237 -24.427 18.850 1.00 54.00 143 TYR A CA 1
ATOM 1111 C C . TYR A 1 143 ? 13.102 -24.032 20.090 1.00 54.00 143 TYR A C 1
ATOM 1113 O O . TYR A 1 143 ? 12.597 -23.999 21.212 1.00 54.00 143 TYR A O 1
ATOM 1121 N N . SER A 1 144 ? 14.383 -23.694 19.935 1.00 44.50 144 SER A N 1
ATOM 1122 C CA . SER A 1 144 ? 15.396 -23.468 20.973 1.00 44.50 144 SER A CA 1
ATOM 1123 C C . SER A 1 144 ? 15.637 -21.991 21.359 1.00 44.50 144 SER A C 1
ATOM 1125 O O . SER A 1 144 ? 16.775 -21.593 21.613 1.00 44.50 144 SER A O 1
ATOM 1127 N N . TYR A 1 145 ? 14.603 -21.142 21.428 1.00 45.50 145 TYR A N 1
ATOM 1128 C CA . TYR A 1 145 ? 14.759 -19.774 21.967 1.00 45.50 145 TYR A CA 1
ATOM 1129 C C . TYR A 1 14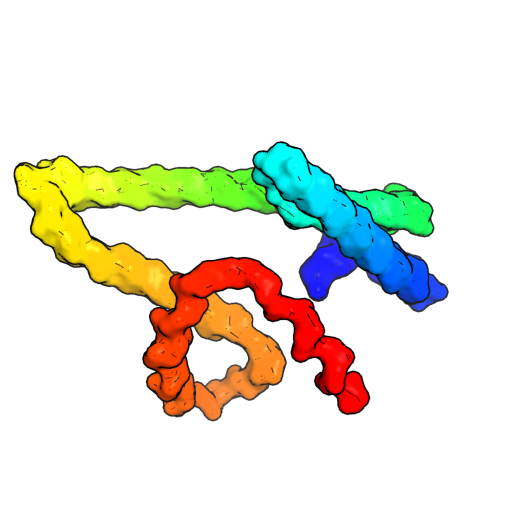5 ? 13.499 -19.213 22.634 1.00 45.50 145 TYR A C 1
ATOM 1131 O O . TYR A 1 145 ? 13.182 -18.029 22.550 1.00 45.50 145 TYR A O 1
ATOM 1139 N N . LYS A 1 146 ? 12.777 -20.062 23.363 1.00 41.38 146 LYS A N 1
ATOM 1140 C CA . LYS A 1 146 ? 11.680 -19.621 24.237 1.00 41.38 146 LYS A CA 1
ATOM 1141 C C . LYS A 1 146 ? 12.165 -18.821 25.463 1.00 41.38 146 LYS A C 1
ATOM 1143 O O . LYS A 1 146 ? 11.344 -18.336 26.234 1.00 41.38 146 LYS A O 1
ATOM 1148 N N . GLU A 1 147 ? 13.482 -18.677 25.644 1.00 45.09 147 GLU A N 1
ATOM 1149 C CA . GLU A 1 147 ? 14.081 -18.164 26.880 1.00 45.09 147 GLU A CA 1
ATOM 1150 C C . GLU A 1 147 ? 14.498 -16.682 26.832 1.00 45.09 147 GLU A C 1
ATOM 1152 O O . GLU A 1 147 ? 14.465 -16.035 27.872 1.00 45.09 147 GLU A O 1
ATOM 1157 N N . LYS A 1 148 ? 14.806 -16.080 25.665 1.00 42.56 148 LYS A N 1
ATOM 1158 C CA . LYS A 1 148 ? 15.224 -14.652 25.621 1.00 42.56 148 LYS A CA 1
ATOM 1159 C C . LYS A 1 148 ? 14.229 -13.675 24.994 1.00 42.56 148 LYS A C 1
ATOM 1161 O O . LYS A 1 148 ? 14.469 -12.472 25.030 1.00 42.56 148 LYS A O 1
ATOM 1166 N N . ALA A 1 149 ? 13.077 -14.156 24.523 1.00 44.00 149 ALA A N 1
ATOM 1167 C CA . ALA A 1 149 ? 11.973 -13.291 24.092 1.00 44.00 149 ALA A CA 1
ATOM 1168 C C . ALA A 1 149 ? 11.375 -12.464 25.251 1.00 44.00 149 ALA A C 1
ATOM 1170 O O . ALA A 1 149 ? 10.824 -11.394 25.025 1.00 44.00 149 ALA A O 1
ATOM 1171 N N . TRP A 1 150 ? 11.541 -12.906 26.502 1.00 39.47 150 TRP A N 1
ATOM 1172 C CA . TRP A 1 150 ? 11.032 -12.201 27.683 1.00 39.47 150 TRP A CA 1
ATOM 1173 C C . TRP A 1 150 ? 11.820 -10.934 28.051 1.00 39.47 150 TRP A C 1
ATOM 1175 O O . TRP A 1 150 ? 11.297 -10.086 28.768 1.00 39.47 150 TRP A O 1
ATOM 1185 N N . LEU A 1 151 ? 13.048 -10.766 27.545 1.00 41.97 151 LEU A N 1
ATOM 1186 C CA . LEU A 1 151 ? 13.935 -9.652 27.914 1.00 41.97 151 LEU A CA 1
ATOM 1187 C C . LEU A 1 151 ? 13.874 -8.444 26.963 1.00 41.97 151 LEU A C 1
ATOM 1189 O O . LEU A 1 151 ? 14.431 -7.401 27.287 1.00 41.97 151 LEU A O 1
ATOM 1193 N N . GLN A 1 152 ? 13.182 -8.543 25.821 1.00 45.47 152 GLN A N 1
ATOM 1194 C CA . GLN A 1 152 ? 13.064 -7.437 24.850 1.00 45.47 152 GLN A CA 1
ATOM 1195 C C . GLN A 1 152 ? 11.698 -6.734 24.860 1.00 45.47 152 GLN A C 1
ATOM 1197 O O . GLN A 1 152 ? 11.562 -5.654 24.288 1.00 45.47 152 GLN A O 1
ATOM 1202 N N . ILE A 1 153 ? 10.710 -7.284 25.573 1.00 47.06 153 ILE A N 1
ATOM 1203 C CA . ILE A 1 153 ? 9.348 -6.736 25.633 1.00 47.06 153 ILE A CA 1
ATOM 1204 C C . ILE A 1 153 ? 9.256 -5.349 26.322 1.00 47.06 153 ILE A C 1
ATOM 1206 O O . ILE A 1 153 ? 8.367 -4.595 25.932 1.00 47.06 153 ILE A O 1
ATOM 1210 N N . PRO A 1 154 ? 10.148 -4.897 27.239 1.00 40.41 154 PRO A N 1
ATOM 1211 C CA . PRO A 1 154 ? 9.978 -3.563 27.818 1.00 40.41 154 PRO A CA 1
ATOM 1212 C C . PRO A 1 154 ? 10.583 -2.413 26.988 1.00 40.41 154 PRO A C 1
ATOM 1214 O O . PRO A 1 154 ? 10.279 -1.262 27.279 1.00 40.41 154 PRO A O 1
ATOM 1217 N N . CYS A 1 155 ? 11.401 -2.666 25.954 1.00 35.59 155 CYS A N 1
ATOM 1218 C CA . CYS A 1 155 ? 12.065 -1.587 25.193 1.00 35.59 155 CYS A CA 1
ATOM 1219 C C . CYS A 1 155 ? 11.354 -1.178 23.892 1.00 35.59 155 CYS A C 1
ATOM 1221 O O . CYS A 1 155 ? 11.548 -0.060 23.424 1.00 35.59 155 CYS A O 1
ATOM 1223 N N . SER A 1 156 ? 10.501 -2.027 23.314 1.00 40.41 156 SER A N 1
ATOM 1224 C CA . SER A 1 156 ? 9.762 -1.676 22.088 1.00 40.41 156 SER A CA 1
ATOM 1225 C C . SER A 1 156 ? 8.527 -0.802 22.346 1.00 40.41 156 SER A C 1
ATOM 1227 O O . SER A 1 156 ? 8.011 -0.191 21.417 1.00 40.41 156 SER A O 1
ATOM 1229 N N . CYS A 1 157 ? 8.086 -0.681 23.604 1.00 37.03 157 CYS A N 1
ATOM 1230 C CA . CYS A 1 157 ? 6.957 0.172 23.991 1.00 37.03 157 CYS A CA 1
ATOM 1231 C C . CYS A 1 157 ? 7.275 1.681 24.002 1.00 37.03 157 CYS A C 1
ATOM 1233 O O . CYS A 1 157 ? 6.372 2.468 24.262 1.00 37.03 157 CYS A O 1
ATOM 1235 N N . LEU A 1 158 ? 8.517 2.097 23.714 1.00 35.97 158 LEU A N 1
ATOM 1236 C CA . LEU A 1 158 ? 8.918 3.513 23.694 1.00 35.97 158 LEU A CA 1
ATOM 1237 C C . LEU A 1 158 ? 9.170 4.090 22.288 1.00 35.97 158 LEU A C 1
ATOM 1239 O O . LEU A 1 158 ? 9.572 5.241 22.179 1.00 35.97 158 LEU A O 1
ATOM 1243 N N . TRP A 1 159 ? 8.953 3.316 21.218 1.00 32.50 159 TRP A N 1
ATOM 1244 C CA . TRP A 1 159 ? 9.289 3.716 19.838 1.00 32.50 159 TRP A CA 1
ATOM 1245 C C . TRP A 1 159 ? 8.069 3.832 18.913 1.00 32.50 159 TRP A C 1
ATOM 1247 O O . TRP A 1 159 ? 8.131 3.524 17.725 1.00 32.50 159 TRP A O 1
ATOM 1257 N N . PHE A 1 160 ? 6.943 4.288 19.461 1.00 33.44 160 PHE A N 1
ATOM 1258 C CA . PHE A 1 160 ? 5.759 4.658 18.684 1.00 33.44 160 PHE A CA 1
ATOM 1259 C C . PHE A 1 160 ? 5.519 6.167 18.782 1.00 33.44 160 PHE A C 1
ATOM 1261 O O . PHE A 1 160 ? 4.483 6.611 19.253 1.00 33.44 160 PHE A O 1
ATOM 1268 N N . GLU A 1 161 ? 6.499 6.959 18.349 1.00 33.91 161 GLU A N 1
ATOM 1269 C CA . GLU A 1 161 ? 6.326 8.398 18.164 1.00 33.91 161 GLU A CA 1
ATOM 1270 C C . GLU A 1 161 ? 7.040 8.824 16.875 1.00 33.91 161 GLU A C 1
ATOM 1272 O O . GLU A 1 161 ? 8.254 8.964 16.842 1.00 33.91 161 GLU A O 1
ATOM 1277 N N . GLY A 1 162 ? 6.256 9.009 15.810 1.00 31.97 162 GLY A N 1
ATOM 1278 C CA . GLY A 1 162 ? 6.499 10.053 14.816 1.00 31.97 162 GLY A CA 1
ATOM 1279 C C . GLY A 1 162 ? 7.651 9.900 13.808 1.00 31.97 162 GLY A C 1
ATOM 1280 O O . GLY A 1 162 ? 8.817 9.754 14.138 1.00 31.97 162 GLY A O 1
ATOM 1281 N N . THR A 1 163 ? 7.291 10.178 12.553 1.00 31.23 163 THR A N 1
ATOM 1282 C CA . THR A 1 163 ? 8.128 10.696 11.454 1.00 31.23 163 THR A CA 1
ATOM 1283 C C . THR A 1 163 ? 8.962 9.714 10.628 1.00 31.23 163 THR A C 1
ATOM 1285 O O . THR A 1 163 ? 9.746 8.909 11.112 1.00 31.23 163 THR A O 1
ATOM 1288 N N . GLY A 1 164 ? 8.735 9.800 9.312 1.00 40.91 164 GLY A N 1
ATOM 1289 C CA . GLY A 1 164 ? 9.545 9.155 8.295 1.00 40.91 164 GLY A CA 1
ATOM 1290 C C . GLY A 1 164 ? 10.935 9.774 8.178 1.00 40.91 164 GLY A C 1
ATOM 1291 O O . GLY A 1 164 ? 11.243 10.778 8.809 1.00 40.91 164 GLY A O 1
ATOM 1292 N N . SER A 1 165 ? 11.716 9.175 7.279 1.00 37.69 165 SER A N 1
ATOM 1293 C CA . SER A 1 165 ? 13.144 9.393 7.020 1.00 37.69 165 SER A CA 1
ATOM 1294 C C . SER A 1 165 ? 14.074 8.702 8.018 1.00 37.69 165 SER A C 1
ATOM 1296 O O . SER A 1 165 ? 14.524 9.313 8.964 1.00 37.69 165 SER A O 1
ATOM 1298 N N . GLU A 1 166 ? 14.370 7.419 7.768 1.00 34.75 166 GLU A N 1
ATOM 1299 C CA . GLU A 1 166 ? 15.680 6.794 8.034 1.00 34.75 166 GLU A CA 1
ATOM 1300 C C . GLU A 1 166 ? 15.704 5.349 7.503 1.00 34.75 166 GLU A C 1
ATOM 1302 O O . GLU A 1 166 ? 15.553 4.362 8.212 1.00 34.75 166 GLU A O 1
ATOM 1307 N N . CYS A 1 167 ? 15.876 5.218 6.186 1.00 31.58 167 CYS A N 1
ATOM 1308 C CA . CYS A 1 167 ? 16.209 3.949 5.533 1.00 31.58 167 CYS A CA 1
ATOM 1309 C C . CYS A 1 167 ? 17.329 4.191 4.505 1.00 31.58 167 CYS A C 1
ATOM 1311 O O . CYS A 1 167 ? 17.215 3.821 3.340 1.00 31.58 167 CYS A O 1
ATOM 1313 N N . LEU A 1 168 ? 18.389 4.894 4.929 1.00 28.64 168 LEU A N 1
ATOM 1314 C CA . LEU A 1 168 ? 19.547 5.264 4.097 1.00 28.64 168 LEU A CA 1
ATOM 1315 C C . LEU A 1 168 ? 20.897 4.732 4.619 1.00 28.64 168 LEU A C 1
ATOM 1317 O O . LEU A 1 168 ? 21.943 5.156 4.146 1.00 28.64 168 LEU A O 1
ATOM 1321 N N . LEU A 1 169 ? 20.907 3.771 5.550 1.00 28.94 169 LEU A N 1
ATOM 1322 C CA . LEU A 1 169 ? 22.150 3.252 6.151 1.00 28.94 169 LEU A CA 1
ATOM 1323 C C . LEU A 1 169 ? 22.197 1.716 6.253 1.00 28.94 169 LEU A C 1
ATOM 1325 O O . LEU A 1 169 ? 22.706 1.150 7.213 1.00 28.94 169 LEU A O 1
ATOM 1329 N N . SER A 1 170 ? 21.698 1.015 5.229 1.00 32.34 170 SER A N 1
ATOM 1330 C CA . SER A 1 170 ? 21.897 -0.439 5.080 1.00 32.34 170 SER A CA 1
ATOM 1331 C C . SER A 1 170 ? 22.418 -0.814 3.687 1.00 32.34 170 SER A C 1
ATOM 1333 O O . SER A 1 170 ? 21.952 -1.755 3.056 1.00 32.34 170 SER A O 1
ATOM 1335 N N . SER A 1 171 ? 23.381 -0.047 3.169 1.00 36.00 171 SER A N 1
ATOM 1336 C CA . SER A 1 171 ? 24.080 -0.350 1.909 1.00 36.00 171 SER A CA 1
ATOM 1337 C C . SER A 1 171 ? 25.605 -0.447 2.049 1.00 36.00 171 SER A C 1
ATOM 1339 O O . SER A 1 171 ? 26.296 -0.488 1.038 1.00 36.00 171 SER A O 1
ATOM 1341 N N . THR A 1 172 ? 26.150 -0.545 3.270 1.00 32.06 172 THR A N 1
ATOM 1342 C CA . THR A 1 172 ? 27.617 -0.550 3.491 1.00 32.06 172 THR A CA 1
ATOM 1343 C C . THR A 1 172 ? 28.161 -1.782 4.225 1.00 32.06 172 THR A C 1
ATOM 1345 O O . THR A 1 172 ? 29.311 -1.778 4.645 1.00 32.06 172 THR A O 1
ATOM 1348 N N . CYS A 1 173 ? 27.396 -2.868 4.375 1.00 28.61 173 CYS A N 1
ATOM 1349 C CA . CYS A 1 173 ? 27.932 -4.110 4.955 1.00 28.61 173 CYS A CA 1
ATOM 1350 C C . CYS A 1 173 ? 27.289 -5.374 4.368 1.00 28.61 173 CYS A C 1
ATOM 1352 O O . CYS A 1 173 ? 26.414 -5.989 4.983 1.00 28.61 173 CYS A O 1
ATOM 1354 N N . ARG A 1 174 ? 27.748 -5.765 3.173 1.00 30.28 174 ARG A N 1
ATOM 1355 C CA . ARG A 1 174 ? 28.133 -7.156 2.870 1.00 30.28 174 ARG A CA 1
ATOM 1356 C C . ARG A 1 174 ? 28.879 -7.234 1.532 1.00 30.28 174 ARG A C 1
ATOM 1358 O O . ARG A 1 174 ? 28.267 -7.357 0.474 1.00 30.28 174 ARG A O 1
ATOM 1365 N N . ALA A 1 175 ? 30.200 -7.092 1.629 1.00 28.58 175 ALA A N 1
ATOM 1366 C CA . ALA A 1 175 ? 31.124 -8.046 1.023 1.00 28.58 175 ALA A CA 1
ATOM 1367 C C . ALA A 1 175 ? 31.244 -9.255 1.968 1.00 28.58 175 ALA A C 1
ATOM 1369 O O . ALA A 1 175 ? 30.974 -9.057 3.180 1.00 28.58 175 ALA A O 1
#

Sequence (175 aa):
PLVRKGILDVTMYENATMDLMLGNLAALAGSAIWNILATAFSLPISGTHSIIGAVVGFSLVARGLEGIHWWELGKIVLSWFISPVLSGVFSVVLYLLIQFLILRKEKPLEPGLRSLPFFYGFTLFVNVFSVVHDGPQMLKFDYSYKEKAWLQIPCSCLWFEGTGSECLLSSTCRA